Protein AF-A0A5C7LPM5-F1 (afdb_monomer_lite)

Structure (mmCIF, N/CA/C/O backbone):
data_AF-A0A5C7LPM5-F1
#
_entry.id   AF-A0A5C7LPM5-F1
#
loop_
_atom_site.group_PDB
_atom_site.id
_atom_site.type_symbol
_atom_site.label_atom_id
_atom_site.label_alt_id
_atom_site.label_comp_id
_atom_site.label_asym_id
_atom_site.label_entity_id
_atom_site.label_seq_id
_atom_site.pdbx_PDB_ins_code
_atom_site.Cartn_x
_atom_site.Cartn_y
_atom_site.Cartn_z
_atom_site.occupancy
_atom_site.B_iso_or_equiv
_atom_site.auth_seq_id
_atom_site.auth_comp_id
_atom_site.auth_asym_id
_atom_site.auth_atom_id
_atom_site.pdbx_PDB_model_num
ATOM 1 N N . MET A 1 1 ? -13.041 17.446 24.317 1.00 60.06 1 MET A N 1
ATOM 2 C CA . MET A 1 1 ? -12.513 16.065 24.306 1.00 60.06 1 MET A CA 1
ATOM 3 C C . MET A 1 1 ? -12.420 15.618 22.861 1.00 60.06 1 MET A C 1
ATOM 5 O O . MET A 1 1 ? -13.436 15.647 22.182 1.00 60.06 1 MET A O 1
ATOM 9 N N . THR A 1 2 ? -11.235 15.268 22.371 1.00 75.62 2 THR A N 1
ATOM 10 C CA . THR A 1 2 ? -11.071 14.637 21.054 1.00 75.62 2 THR A CA 1
ATOM 11 C C . THR A 1 2 ? -11.390 13.153 21.193 1.00 75.62 2 THR A C 1
ATOM 13 O O . THR A 1 2 ? -10.768 12.455 21.994 1.00 75.62 2 THR A O 1
ATOM 16 N N . TYR A 1 3 ? -12.400 12.682 20.464 1.00 84.00 3 TYR A N 1
ATOM 17 C CA . TYR A 1 3 ? -12.729 11.262 20.405 1.00 84.00 3 TYR A CA 1
ATOM 18 C C . TYR A 1 3 ? -11.612 10.519 19.662 1.00 84.00 3 TYR A C 1
ATOM 20 O O . TYR A 1 3 ? -11.165 10.981 18.615 1.00 84.00 3 TYR A O 1
ATOM 28 N N . LYS A 1 4 ? -11.144 9.396 20.219 1.00 87.56 4 LYS A N 1
ATOM 29 C CA . LYS A 1 4 ? -10.141 8.526 19.593 1.00 87.56 4 LYS A CA 1
ATOM 30 C C . LYS A 1 4 ? -10.790 7.209 19.212 1.00 87.56 4 LYS A C 1
ATOM 32 O O . LYS A 1 4 ? -11.288 6.491 20.084 1.00 87.56 4 LYS A O 1
ATOM 37 N N . PHE A 1 5 ? -10.752 6.885 17.928 1.00 90.94 5 PHE A N 1
ATOM 38 C CA . PHE A 1 5 ? -11.229 5.604 17.439 1.00 90.94 5 PHE A CA 1
ATOM 39 C C . PHE A 1 5 ? -10.282 4.484 17.870 1.00 90.94 5 PHE A C 1
ATOM 41 O O . PHE A 1 5 ? -9.062 4.656 17.951 1.00 90.94 5 PHE A O 1
ATOM 48 N N . LYS A 1 6 ? -10.854 3.309 18.127 1.00 91.38 6 LYS A N 1
ATOM 49 C CA . LYS A 1 6 ? -10.109 2.076 18.393 1.00 91.38 6 LYS A CA 1
ATOM 50 C C . LYS A 1 6 ? -10.352 1.084 17.257 1.00 91.38 6 LYS A C 1
ATOM 52 O O . LYS A 1 6 ? -11.479 1.030 16.758 1.00 91.38 6 LYS A O 1
ATOM 57 N N . PRO A 1 7 ? -9.342 0.291 16.872 1.00 89.69 7 PRO A N 1
ATOM 58 C CA . PRO A 1 7 ? -9.520 -0.713 15.838 1.00 89.69 7 PRO A CA 1
ATOM 59 C C . PRO A 1 7 ? -10.499 -1.781 16.325 1.00 89.69 7 PRO A C 1
ATOM 61 O O . PRO A 1 7 ? -10.392 -2.281 17.445 1.00 89.69 7 PRO A O 1
ATOM 64 N N . THR A 1 8 ? -11.464 -2.126 15.478 1.00 90.56 8 THR A N 1
ATOM 65 C CA . THR A 1 8 ? -12.441 -3.199 15.741 1.00 90.56 8 THR A CA 1
ATOM 66 C C . THR A 1 8 ? -12.070 -4.505 15.041 1.00 90.56 8 THR A C 1
ATOM 68 O O . THR A 1 8 ? -12.630 -5.555 15.350 1.00 90.56 8 THR A O 1
ATOM 71 N N . LYS A 1 9 ? -11.132 -4.441 14.090 1.00 92.62 9 LYS A N 1
ATOM 72 C CA . LYS A 1 9 ? -10.639 -5.543 13.260 1.00 92.62 9 LYS A CA 1
ATOM 73 C C . LYS A 1 9 ? -9.146 -5.327 12.976 1.00 92.62 9 LYS A C 1
ATOM 75 O O . LYS A 1 9 ? -8.711 -4.176 13.024 1.00 92.62 9 LYS A O 1
ATOM 80 N N . PRO A 1 10 ? -8.371 -6.391 12.699 1.00 93.81 10 PRO A N 1
ATOM 81 C CA . PRO A 1 10 ? -7.001 -6.253 12.206 1.00 93.81 10 PRO A CA 1
ATOM 82 C C . PRO A 1 10 ? -6.977 -5.576 10.825 1.00 93.81 10 PRO A C 1
ATOM 84 O O . PRO A 1 10 ? -8.015 -5.558 10.153 1.00 93.81 10 PRO A O 1
ATOM 87 N N . PRO A 1 11 ? -5.816 -5.060 10.382 1.00 93.88 11 PRO A N 1
ATOM 88 C CA . PRO A 1 11 ? -5.699 -4.494 9.047 1.00 93.88 11 PRO A CA 1
ATOM 89 C C . PRO A 1 11 ? -5.967 -5.553 7.971 1.00 93.88 11 PRO A C 1
ATOM 91 O O . PRO A 1 11 ? -5.593 -6.722 8.109 1.00 93.88 11 PRO A O 1
ATOM 94 N N . LYS A 1 12 ? -6.602 -5.130 6.880 1.00 93.19 12 LYS A N 1
ATOM 95 C CA . LYS A 1 12 ? -6.792 -5.902 5.644 1.00 93.19 12 LYS A CA 1
ATOM 96 C C . LYS A 1 12 ? -5.468 -6.157 4.925 1.00 93.19 12 LYS A C 1
ATOM 98 O O . LYS A 1 12 ? -5.373 -7.157 4.216 1.00 93.19 12 LYS A O 1
ATOM 103 N N . PHE A 1 13 ? -4.480 -5.274 5.094 1.00 92.81 13 PHE A N 1
ATOM 104 C CA . PHE A 1 13 ? -3.177 -5.394 4.442 1.00 92.81 13 PHE A CA 1
ATOM 105 C C . PHE A 1 13 ? -1.998 -5.348 5.418 1.00 92.81 13 PHE A C 1
ATOM 107 O O . PHE A 1 13 ? -1.963 -4.557 6.364 1.00 92.81 13 PHE A O 1
ATOM 114 N N . ASN A 1 14 ? -0.977 -6.152 5.137 1.00 93.38 14 ASN A N 1
ATOM 115 C CA . ASN A 1 14 ? 0.206 -6.324 5.971 1.00 93.38 14 ASN A CA 1
ATOM 116 C C . ASN A 1 14 ? 1.490 -5.899 5.243 1.00 93.38 14 ASN A C 1
ATOM 118 O O . ASN A 1 14 ? 1.560 -5.949 4.011 1.00 93.38 14 ASN A O 1
ATOM 122 N N . PRO A 1 15 ? 2.552 -5.533 5.984 1.00 93.06 15 PRO A N 1
ATOM 123 C CA . PRO A 1 15 ? 3.874 -5.362 5.400 1.00 93.06 15 PRO A CA 1
ATOM 124 C C . PRO A 1 15 ? 4.306 -6.591 4.588 1.00 93.06 15 PRO A C 1
ATOM 126 O O . PRO A 1 15 ? 4.213 -7.724 5.056 1.00 93.06 15 PRO A O 1
ATOM 129 N N . GLY A 1 16 ? 4.790 -6.356 3.370 1.00 90.12 16 GLY A N 1
ATOM 130 C CA . GLY A 1 16 ? 5.146 -7.385 2.392 1.00 90.12 16 GLY A CA 1
ATOM 131 C C . GLY A 1 16 ? 4.058 -7.671 1.354 1.00 90.12 16 GLY A C 1
ATOM 132 O O . GLY A 1 16 ? 4.378 -8.217 0.292 1.00 90.12 16 GLY A O 1
ATOM 133 N N . ASP A 1 17 ? 2.810 -7.258 1.597 1.00 89.75 17 ASP A N 1
ATOM 134 C CA . ASP A 1 17 ? 1.732 -7.435 0.629 1.00 89.75 17 ASP A CA 1
ATOM 135 C C . ASP A 1 17 ? 2.003 -6.631 -0.643 1.00 89.75 17 ASP A C 1
ATOM 137 O O . ASP A 1 17 ? 2.395 -5.459 -0.626 1.00 89.75 17 ASP A O 1
ATOM 141 N N . LYS A 1 18 ? 1.795 -7.300 -1.776 1.00 88.44 18 LYS A N 1
ATOM 142 C CA . LYS A 1 18 ? 1.962 -6.728 -3.107 1.00 88.44 18 LYS A CA 1
ATOM 143 C C . LYS A 1 18 ? 0.687 -6.019 -3.520 1.00 88.44 18 LYS A C 1
ATOM 145 O O . LYS A 1 18 ? -0.391 -6.608 -3.508 1.00 88.44 18 LYS A O 1
ATOM 150 N N . VAL A 1 19 ? 0.839 -4.788 -3.974 1.00 87.31 19 VAL A N 1
ATOM 151 C CA . VAL A 1 19 ? -0.256 -3.949 -4.445 1.00 87.31 19 VAL A CA 1
ATOM 152 C C . VAL A 1 19 ? 0.067 -3.399 -5.826 1.00 87.31 19 VAL A C 1
ATOM 154 O O . VAL A 1 19 ? 1.229 -3.264 -6.218 1.00 87.31 19 VAL A O 1
ATOM 157 N N . ILE A 1 20 ? -0.979 -3.111 -6.588 1.00 84.19 20 ILE A N 1
ATOM 158 C CA . ILE A 1 20 ? -0.867 -2.452 -7.881 1.00 84.19 20 ILE A CA 1
ATOM 159 C C . ILE A 1 20 ? -1.715 -1.196 -7.794 1.00 84.19 20 ILE A C 1
ATOM 161 O O . ILE A 1 20 ? -2.921 -1.286 -7.579 1.00 84.19 20 ILE A O 1
ATOM 165 N N . LEU A 1 21 ? -1.090 -0.037 -7.973 1.00 82.06 21 LEU A N 1
ATOM 166 C CA . LEU A 1 21 ? -1.832 1.185 -8.222 1.00 82.06 21 LEU A CA 1
ATOM 167 C C . LEU A 1 21 ? -2.285 1.136 -9.679 1.00 82.06 21 LEU A C 1
ATOM 169 O O . LEU A 1 21 ? -1.481 1.261 -10.611 1.00 82.06 21 LEU A O 1
ATOM 173 N N . GLN A 1 22 ? -3.571 0.859 -9.860 1.00 75.25 22 GLN A N 1
ATOM 174 C CA . GLN A 1 22 ? -4.248 1.022 -11.133 1.00 75.25 22 GLN A CA 1
ATOM 175 C C . GLN A 1 22 ? -4.808 2.438 -11.171 1.00 75.25 22 GLN A C 1
ATOM 177 O O . GLN A 1 22 ? -5.505 2.863 -10.255 1.00 75.25 22 GLN A O 1
ATOM 182 N N . HIS A 1 23 ? -4.466 3.171 -12.222 1.00 71.81 23 HIS A N 1
ATOM 183 C CA . HIS A 1 23 ? -5.128 4.435 -12.488 1.00 71.81 23 HIS A CA 1
ATOM 184 C C . HIS A 1 23 ? -6.557 4.169 -12.952 1.00 71.81 23 HIS A C 1
ATOM 186 O O . HIS A 1 23 ? -6.816 3.123 -13.554 1.00 71.81 23 HIS A O 1
ATOM 192 N N . ALA A 1 24 ? -7.448 5.108 -12.644 1.00 66.06 24 ALA A N 1
ATOM 193 C CA . ALA A 1 24 ? -8.855 5.044 -13.000 1.00 66.06 24 ALA A CA 1
ATOM 194 C C . ALA A 1 24 ? -9.055 4.670 -14.478 1.00 66.06 24 ALA A C 1
ATOM 196 O O . ALA A 1 24 ? -8.238 5.013 -15.344 1.00 66.06 24 ALA A O 1
ATOM 197 N N . ASP A 1 25 ? -10.128 3.927 -14.751 1.00 67.25 25 ASP A N 1
ATOM 198 C CA . ASP A 1 25 ? -10.441 3.504 -16.109 1.00 67.25 25 ASP A CA 1
ATOM 199 C C . ASP A 1 25 ? -10.624 4.723 -17.019 1.00 67.25 25 ASP A C 1
ATOM 201 O O . ASP A 1 25 ? -11.001 5.809 -16.584 1.00 67.25 25 ASP A O 1
ATOM 205 N N . LYS A 1 26 ? -10.362 4.547 -18.319 1.00 65.94 26 LYS A N 1
ATOM 206 C CA . LYS A 1 26 ? -10.430 5.636 -19.312 1.00 65.94 26 LYS A CA 1
ATOM 207 C C . LYS A 1 26 ? -11.772 6.385 -19.288 1.00 65.94 26 LYS A C 1
ATOM 209 O O . LYS A 1 26 ? -11.819 7.568 -19.622 1.00 65.94 26 LYS A O 1
ATOM 214 N N . ASP A 1 27 ? -12.840 5.684 -18.922 1.00 73.12 27 ASP A N 1
ATOM 215 C CA . ASP A 1 27 ? -14.206 6.201 -18.914 1.00 73.12 27 ASP A CA 1
ATOM 216 C C . ASP A 1 27 ? -14.677 6.668 -17.531 1.00 73.12 27 ASP A C 1
ATOM 218 O O . ASP A 1 27 ? -15.819 7.116 -17.409 1.00 73.12 27 ASP A O 1
ATOM 222 N N . ASP A 1 28 ? -13.809 6.616 -16.517 1.00 73.94 28 ASP A N 1
ATOM 223 C CA . ASP A 1 28 ? -14.116 7.091 -15.175 1.00 73.94 28 ASP A CA 1
ATOM 224 C C . ASP A 1 28 ? -14.431 8.606 -15.208 1.00 73.94 28 ASP A C 1
ATOM 226 O O . ASP A 1 28 ? -13.626 9.406 -15.708 1.00 73.94 28 ASP A O 1
ATOM 230 N N . PRO A 1 29 ? -15.628 9.017 -14.748 1.00 74.25 29 PRO A N 1
ATOM 231 C CA . PRO A 1 29 ? -16.064 10.406 -14.818 1.00 74.25 29 PRO A CA 1
ATOM 232 C C . PRO A 1 29 ? -15.232 11.341 -13.932 1.00 74.25 29 PRO A C 1
ATOM 234 O O . PRO A 1 29 ? -15.069 12.500 -14.310 1.00 74.25 29 PRO A O 1
ATOM 237 N N . GLU A 1 30 ? -14.668 10.859 -12.821 1.00 68.94 30 GLU A N 1
ATOM 238 C CA . GLU A 1 30 ? -13.781 11.637 -11.947 1.00 68.94 30 GLU A CA 1
ATOM 239 C C . GLU A 1 30 ? -12.386 11.774 -12.577 1.00 68.94 30 GLU A C 1
ATOM 241 O O . GLU A 1 30 ? -11.772 12.841 -12.543 1.00 68.94 30 GLU A O 1
ATOM 246 N N . ALA A 1 31 ? -11.899 10.734 -13.259 1.00 67.69 31 ALA A N 1
ATOM 247 C CA . ALA A 1 31 ? -10.606 10.772 -13.952 1.00 67.69 31 ALA A CA 1
ATOM 248 C C . ALA A 1 31 ? -10.560 11.769 -15.124 1.00 67.69 31 ALA A C 1
ATOM 250 O O . ALA A 1 31 ? -9.493 12.298 -15.453 1.00 67.69 31 ALA A O 1
ATOM 251 N N . LYS A 1 32 ? -11.708 12.042 -15.762 1.00 66.69 32 LYS A N 1
ATOM 252 C CA . LYS A 1 32 ? -11.814 13.022 -16.859 1.00 66.69 32 LYS A CA 1
ATOM 253 C C . LYS A 1 32 ? -11.477 14.446 -16.417 1.00 66.69 32 LYS A C 1
ATOM 255 O O . LYS A 1 32 ? -10.980 15.212 -17.239 1.00 66.69 32 LYS A O 1
ATOM 260 N N . GLU A 1 33 ? -11.717 14.785 -15.153 1.00 65.94 33 GLU A N 1
ATOM 261 C CA . GLU A 1 33 ? -11.461 16.119 -14.600 1.00 65.94 33 GLU A CA 1
ATOM 262 C C . GLU A 1 33 ? -9.971 16.349 -14.297 1.00 65.94 33 GLU A C 1
ATOM 264 O O . GLU A 1 33 ? -9.442 17.428 -14.559 1.00 65.94 33 GLU A O 1
ATOM 269 N N . PHE A 1 34 ? -9.266 15.318 -13.818 1.00 60.66 34 PHE A N 1
ATOM 270 C CA . PHE A 1 34 ? -7.871 15.425 -13.361 1.00 60.66 34 PHE A CA 1
ATOM 271 C C . PHE A 1 34 ? -6.825 14.943 -14.381 1.00 60.66 34 PHE A C 1
ATOM 273 O O . PHE A 1 34 ? -5.621 15.046 -14.139 1.00 60.66 34 PHE A O 1
ATOM 280 N N . GLY A 1 35 ? -7.274 14.463 -15.545 1.00 56.66 35 GLY A N 1
ATOM 281 C CA . GLY A 1 35 ? -6.426 13.923 -16.602 1.00 56.66 35 GLY A CA 1
ATOM 282 C C . GLY A 1 35 ? -6.132 12.432 -16.417 1.00 56.66 35 GLY A C 1
ATOM 283 O O . GLY A 1 35 ? -5.908 11.936 -15.314 1.00 56.66 35 GLY A O 1
ATOM 284 N N . ILE A 1 36 ? -6.110 11.691 -17.528 1.00 56.12 36 ILE A N 1
ATOM 285 C CA . ILE A 1 36 ? -5.889 10.240 -17.512 1.00 56.12 36 ILE A CA 1
ATOM 286 C C . ILE A 1 36 ? -4.410 9.965 -17.229 1.00 56.12 36 ILE A C 1
ATOM 288 O O . ILE A 1 36 ? -3.560 10.057 -18.119 1.00 56.12 36 ILE A O 1
ATOM 292 N N . MET A 1 37 ? -4.088 9.569 -16.002 1.00 55.56 37 MET A N 1
ATOM 293 C CA . MET A 1 37 ? -2.787 8.976 -15.713 1.00 55.56 37 MET A CA 1
ATOM 294 C C . MET A 1 37 ? -2.756 7.552 -16.278 1.00 55.56 37 MET A C 1
ATOM 296 O O . MET A 1 37 ? -3.520 6.684 -15.881 1.00 55.56 37 MET A O 1
ATOM 300 N N . THR A 1 38 ? -1.892 7.290 -17.256 1.00 62.09 38 THR A N 1
ATOM 301 C CA . THR A 1 38 ? -1.816 5.970 -17.898 1.00 62.09 38 THR A CA 1
ATOM 302 C C . THR A 1 38 ? -0.748 5.095 -17.239 1.00 62.09 38 THR A C 1
ATOM 304 O O . THR A 1 38 ? 0.426 5.476 -17.211 1.00 62.09 38 THR A O 1
ATOM 307 N N . GLY A 1 39 ? -1.109 3.887 -16.798 1.00 68.62 39 GLY A N 1
ATOM 308 C CA . GLY A 1 39 ? -0.156 2.837 -16.413 1.00 68.62 39 GLY A CA 1
ATOM 309 C C . GLY A 1 39 ? -0.555 2.060 -15.160 1.00 68.62 39 GLY A C 1
ATOM 310 O O . GLY A 1 39 ? -1.501 2.414 -14.472 1.00 68.62 39 GLY A O 1
ATOM 311 N N . ARG A 1 40 ? 0.174 0.987 -14.853 1.00 81.62 40 ARG A N 1
ATOM 312 C CA . ARG A 1 40 ? 0.110 0.305 -13.552 1.00 81.62 40 ARG A CA 1
ATOM 313 C C . ARG A 1 40 ? 1.414 0.556 -12.821 1.00 81.62 40 ARG A C 1
ATOM 315 O O . ARG A 1 40 ? 2.473 0.430 -13.441 1.00 81.62 40 ARG A O 1
ATOM 322 N N . GLU A 1 41 ? 1.346 0.871 -11.538 1.00 87.94 41 GLU A N 1
ATOM 323 C CA . GLU A 1 41 ? 2.534 0.949 -10.690 1.00 87.94 41 GLU A CA 1
ATOM 324 C C . GLU A 1 41 ? 2.518 -0.171 -9.669 1.00 87.94 41 GLU A C 1
ATOM 326 O O . GLU A 1 41 ? 1.490 -0.483 -9.075 1.00 87.94 41 GLU A O 1
ATOM 331 N N . TYR A 1 42 ? 3.669 -0.803 -9.493 1.00 87.62 42 TYR A N 1
ATOM 332 C CA . TYR A 1 42 ? 3.804 -1.978 -8.648 1.00 87.62 42 TYR A CA 1
ATOM 333 C C . TYR A 1 42 ? 4.417 -1.554 -7.325 1.00 87.62 42 TYR A C 1
ATOM 335 O O . TYR A 1 42 ? 5.503 -0.965 -7.302 1.00 87.62 42 TYR A O 1
ATOM 343 N N . GLY A 1 43 ? 3.716 -1.842 -6.236 1.00 89.81 43 GLY A N 1
ATOM 344 C CA . GLY A 1 43 ? 4.102 -1.418 -4.902 1.00 89.81 43 GLY A CA 1
ATOM 345 C C . GLY A 1 43 ? 4.075 -2.547 -3.887 1.00 89.81 43 GLY A C 1
ATOM 346 O O . GLY A 1 43 ? 3.396 -3.556 -4.061 1.00 89.81 43 GLY A O 1
ATOM 347 N N . VAL A 1 44 ? 4.828 -2.380 -2.811 1.00 90.69 44 VAL A N 1
ATOM 348 C CA . VAL A 1 44 ? 4.812 -3.289 -1.663 1.00 90.69 44 VAL A CA 1
ATOM 349 C C . VAL A 1 44 ? 4.475 -2.477 -0.426 1.00 90.69 44 VAL A C 1
ATOM 351 O O . VAL A 1 44 ? 5.024 -1.390 -0.231 1.00 90.69 44 VAL A O 1
ATOM 354 N N . ILE A 1 45 ? 3.572 -2.987 0.403 1.00 93.12 45 ILE A N 1
ATOM 355 C CA . ILE A 1 45 ? 3.267 -2.361 1.687 1.00 93.12 45 ILE A CA 1
ATOM 356 C C . ILE A 1 45 ? 4.477 -2.528 2.601 1.00 93.12 45 ILE A C 1
ATOM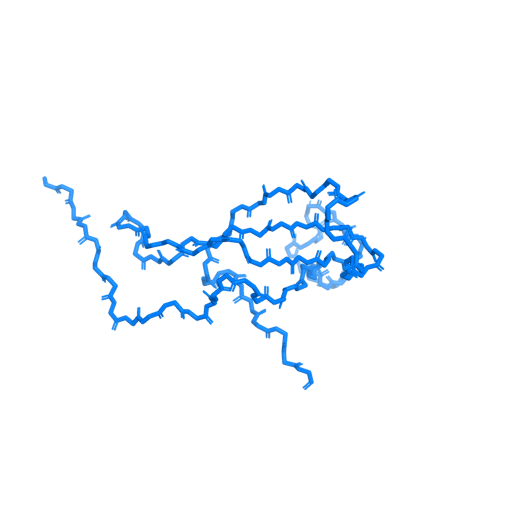 358 O O . ILE A 1 45 ? 4.983 -3.632 2.783 1.00 93.12 45 ILE A O 1
ATOM 362 N N . VAL A 1 46 ? 4.966 -1.426 3.159 1.00 94.25 46 VAL A N 1
ATOM 363 C CA . VAL A 1 46 ? 6.134 -1.407 4.056 1.00 94.25 46 VAL A CA 1
ATOM 364 C C . VAL A 1 46 ? 5.748 -1.159 5.508 1.00 94.25 46 VAL A C 1
ATOM 366 O O . VAL A 1 46 ? 6.479 -1.560 6.408 1.00 94.25 46 VAL A O 1
ATOM 369 N N . ALA A 1 47 ? 4.593 -0.539 5.744 1.00 95.94 47 ALA A N 1
ATOM 370 C CA . ALA A 1 47 ? 4.032 -0.353 7.071 1.00 95.94 47 ALA A CA 1
ATOM 371 C C . ALA A 1 47 ? 2.506 -0.287 6.994 1.00 95.94 47 ALA A C 1
ATOM 373 O O . ALA A 1 47 ? 1.950 0.226 6.020 1.00 95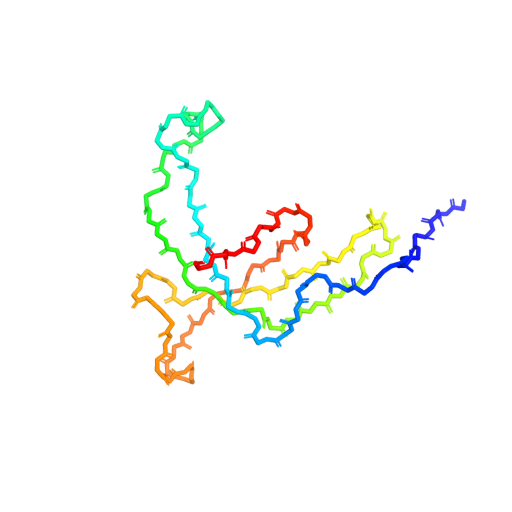.94 47 ALA A O 1
ATOM 374 N N . THR A 1 48 ? 1.861 -0.753 8.060 1.00 96.31 48 THR A N 1
ATOM 375 C CA . THR A 1 48 ? 0.434 -0.554 8.313 1.00 96.31 48 THR A CA 1
ATOM 376 C C . THR A 1 48 ? 0.268 -0.062 9.748 1.00 96.31 48 THR A C 1
ATOM 378 O O . THR A 1 48 ? 0.905 -0.600 10.656 1.00 96.31 48 THR A O 1
ATOM 381 N N . TRP A 1 49 ? -0.552 0.964 9.974 1.00 96.19 49 TRP A N 1
ATOM 382 C CA . TRP A 1 49 ? -0.685 1.599 11.291 1.00 96.19 49 TRP A CA 1
ATOM 383 C C . TRP A 1 49 ? -2.095 2.130 11.523 1.00 96.19 49 TRP A C 1
ATOM 385 O O . TRP A 1 49 ? -2.695 2.713 10.627 1.00 96.19 49 TRP A O 1
ATOM 395 N N . TRP A 1 50 ? -2.624 1.964 12.736 1.00 96.06 50 TRP A N 1
ATOM 396 C CA . TRP A 1 50 ? -3.947 2.477 13.088 1.00 96.06 50 TRP A CA 1
ATOM 397 C C . TRP A 1 50 ? -3.942 4.003 13.243 1.00 96.06 50 TRP A C 1
ATOM 399 O O . TRP A 1 50 ? -3.231 4.545 14.092 1.00 96.06 50 TRP A O 1
ATOM 409 N N . ASN A 1 51 ? -4.773 4.693 12.466 1.00 93.94 51 AS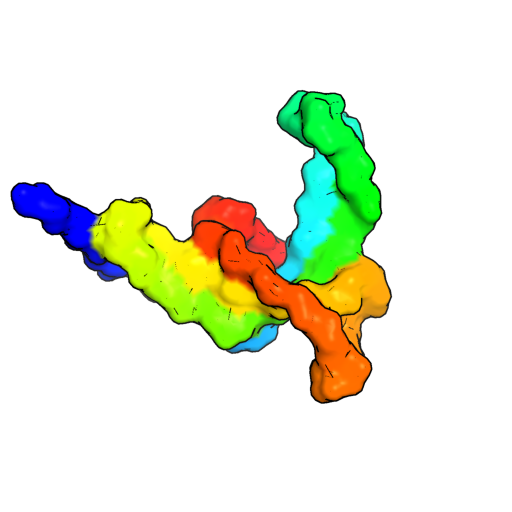N A N 1
ATOM 410 C CA . ASN A 1 51 ? -5.004 6.124 12.597 1.00 93.94 51 ASN A CA 1
ATOM 411 C C . ASN A 1 51 ? -6.202 6.371 13.528 1.00 93.94 51 ASN A C 1
ATOM 413 O O . ASN A 1 51 ? -7.358 6.244 13.125 1.00 93.94 51 ASN A O 1
ATOM 417 N N . ASP A 1 52 ? -5.929 6.726 14.786 1.00 94.12 52 ASP A N 1
ATOM 418 C CA . ASP A 1 52 ? -6.955 6.911 15.822 1.00 94.12 52 ASP A CA 1
ATOM 419 C C . ASP A 1 52 ? -7.818 8.169 15.638 1.00 94.12 52 ASP A C 1
ATOM 421 O O . ASP A 1 52 ? -8.888 8.266 16.243 1.00 94.12 52 ASP A O 1
ATOM 425 N N . PHE A 1 53 ? -7.383 9.102 14.789 1.00 91.44 53 PHE A N 1
ATOM 426 C CA . PHE A 1 53 ? -8.129 10.307 14.440 1.00 91.44 53 PHE A CA 1
ATOM 427 C C . PHE A 1 53 ? -9.191 10.033 13.368 1.00 91.44 53 PHE A C 1
ATOM 429 O O . PHE A 1 53 ? -10.313 10.521 13.480 1.00 91.44 53 PHE A O 1
ATOM 436 N N . ILE A 1 54 ? -8.852 9.234 12.352 1.00 90.12 54 ILE A N 1
ATOM 437 C CA . ILE A 1 54 ? -9.734 8.939 11.206 1.00 90.12 54 ILE A CA 1
ATOM 438 C C . ILE A 1 54 ? -10.510 7.628 11.408 1.00 90.12 54 ILE A C 1
ATOM 440 O O . ILE A 1 54 ? -11.586 7.455 10.845 1.00 90.12 54 ILE A O 1
ATOM 444 N N . GLY A 1 55 ? -10.000 6.712 12.235 1.00 93.50 55 GLY A N 1
ATOM 445 C CA . GLY A 1 55 ? -10.637 5.421 12.491 1.00 93.50 55 GLY A CA 1
ATOM 446 C C . GLY A 1 55 ? -10.425 4.392 11.380 1.00 93.50 55 GLY A C 1
ATOM 447 O O . GLY A 1 55 ? -11.295 3.556 11.153 1.00 93.50 55 GLY A O 1
ATOM 448 N N . THR A 1 56 ? -9.278 4.441 10.702 1.00 94.81 56 THR A N 1
ATOM 449 C CA . THR A 1 56 ? -8.877 3.478 9.663 1.00 94.81 56 THR A CA 1
ATOM 450 C C . THR A 1 56 ? -7.383 3.165 9.773 1.00 94.81 56 THR A C 1
ATOM 452 O O . THR A 1 56 ? -6.653 3.827 10.517 1.00 94.81 56 THR A O 1
ATOM 455 N N . TYR A 1 57 ? -6.909 2.153 9.051 1.00 96.38 57 TYR A N 1
ATOM 456 C CA . TYR A 1 57 ? -5.478 1.892 8.931 1.00 96.38 57 TYR A CA 1
ATOM 457 C C . TYR A 1 57 ? -4.866 2.769 7.836 1.00 96.38 57 TYR A C 1
ATOM 459 O O . TYR A 1 57 ? -5.384 2.864 6.729 1.00 96.38 57 TYR A O 1
ATOM 467 N N . ASP A 1 58 ? -3.742 3.404 8.137 1.00 96.44 58 ASP A N 1
ATOM 468 C CA . ASP A 1 58 ? -2.840 3.951 7.133 1.00 96.44 58 ASP A CA 1
ATOM 469 C C . ASP A 1 58 ? -1.968 2.805 6.579 1.00 96.44 58 ASP A C 1
ATOM 471 O O . ASP A 1 58 ? -1.453 1.980 7.339 1.00 96.44 58 ASP A O 1
ATOM 475 N N . CYS A 1 59 ? -1.770 2.774 5.263 1.00 96.12 59 CYS A N 1
ATOM 476 C CA . CYS A 1 59 ? -0.885 1.858 4.549 1.00 96.12 59 CYS A CA 1
ATOM 477 C C . CYS A 1 59 ? 0.194 2.662 3.817 1.00 96.12 59 CYS A C 1
ATOM 479 O O . CYS A 1 59 ? -0.106 3.488 2.951 1.00 96.12 59 CYS A O 1
ATOM 481 N N . TRP A 1 60 ? 1.460 2.400 4.131 1.00 95.94 60 TRP A N 1
ATOM 482 C CA . TRP A 1 60 ? 2.601 2.994 3.439 1.00 95.94 60 TRP A CA 1
ATOM 483 C C . TRP A 1 60 ? 3.076 2.033 2.369 1.00 95.94 60 TRP A C 1
ATOM 485 O O . TRP A 1 60 ? 3.423 0.890 2.666 1.00 95.94 60 TRP A O 1
ATOM 495 N N . ILE A 1 61 ? 3.105 2.504 1.129 1.00 93.75 61 ILE A N 1
ATOM 496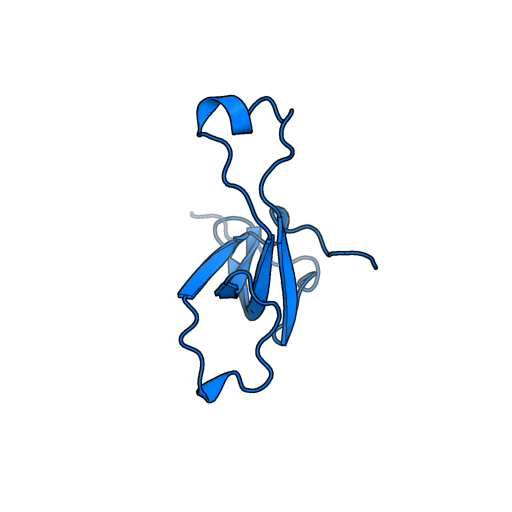 C CA . ILE A 1 61 ? 3.373 1.679 -0.041 1.00 93.75 61 ILE A CA 1
ATOM 497 C C . ILE A 1 61 ? 4.623 2.204 -0.730 1.00 93.75 61 ILE A C 1
ATOM 499 O O . ILE A 1 61 ? 4.654 3.352 -1.172 1.00 93.75 61 ILE A O 1
ATOM 503 N N . ALA A 1 62 ? 5.643 1.356 -0.836 1.00 93.19 62 ALA A N 1
ATOM 504 C CA . ALA A 1 62 ? 6.834 1.615 -1.630 1.00 93.19 62 ALA A CA 1
ATOM 505 C C . ALA A 1 62 ? 6.575 1.212 -3.085 1.00 93.19 62 ALA A C 1
ATOM 507 O O . ALA A 1 62 ? 6.426 0.023 -3.371 1.00 93.19 62 ALA A O 1
ATOM 508 N N . PHE A 1 63 ? 6.531 2.180 -3.999 1.00 91.88 63 PHE A N 1
ATOM 509 C CA . PHE A 1 63 ? 6.317 1.942 -5.427 1.00 91.88 63 PHE A CA 1
ATOM 510 C C . PHE A 1 63 ? 7.629 1.872 -6.201 1.00 91.88 63 PHE A C 1
ATOM 512 O O . PHE A 1 63 ? 8.519 2.705 -6.039 1.00 91.88 63 PHE A O 1
ATOM 519 N N . TYR A 1 64 ? 7.718 0.894 -7.101 1.00 88.69 64 TYR A N 1
ATOM 520 C CA . TYR A 1 64 ? 8.898 0.619 -7.927 1.00 88.69 64 TYR A CA 1
ATOM 521 C C . TYR A 1 64 ? 8.682 0.976 -9.410 1.00 88.69 64 TYR A C 1
ATOM 523 O O . TYR A 1 64 ? 9.453 0.576 -10.286 1.00 88.69 64 TYR A O 1
ATOM 531 N N . GLY A 1 65 ? 7.629 1.746 -9.700 1.00 83.69 65 GLY A N 1
ATOM 532 C CA . GLY A 1 65 ? 7.262 2.191 -11.041 1.00 83.69 65 GLY A CA 1
ATOM 533 C C . GLY A 1 65 ? 6.560 1.116 -11.878 1.00 83.69 65 GLY A C 1
ATOM 534 O O . GLY A 1 65 ? 5.933 0.192 -11.359 1.00 83.69 65 GLY A O 1
ATOM 535 N N . ARG A 1 66 ? 6.648 1.254 -13.209 1.00 83.19 66 ARG A N 1
ATOM 536 C CA . ARG A 1 66 ? 5.821 0.508 -14.183 1.00 83.19 66 ARG A CA 1
ATOM 537 C C . ARG A 1 66 ? 6.383 -0.847 -14.625 1.00 83.19 66 ARG A C 1
ATOM 539 O O . ARG A 1 66 ? 5.691 -1.604 -15.299 1.00 83.19 66 ARG A O 1
ATOM 546 N N . ARG A 1 67 ? 7.640 -1.160 -14.287 1.00 79.06 67 ARG A N 1
ATOM 547 C CA . ARG A 1 67 ? 8.362 -2.349 -14.794 1.00 79.06 67 ARG A CA 1
ATOM 548 C C . ARG A 1 67 ? 8.054 -3.649 -14.034 1.00 79.06 67 ARG A C 1
ATOM 550 O O . ARG A 1 67 ? 8.656 -4.674 -14.340 1.00 79.06 67 ARG A O 1
ATOM 557 N N . GLY A 1 68 ? 7.123 -3.622 -13.081 1.00 80.50 68 GLY A N 1
ATOM 558 C CA . GLY A 1 68 ? 6.804 -4.764 -12.223 1.00 80.50 68 GLY A CA 1
ATOM 559 C C . GLY A 1 68 ? 7.487 -4.692 -10.859 1.00 80.50 68 GLY A C 1
ATOM 560 O O . GLY A 1 68 ? 8.167 -3.721 -10.532 1.00 80.50 68 GLY A O 1
ATOM 561 N N . PHE A 1 69 ? 7.315 -5.746 -10.060 1.00 84.44 69 PHE A N 1
ATOM 562 C CA . PHE A 1 69 ? 8.027 -5.895 -8.791 1.00 84.44 69 PHE A CA 1
ATOM 563 C C . PHE A 1 69 ? 9.530 -6.095 -9.045 1.00 84.44 69 PHE A C 1
ATOM 565 O O . PHE A 1 69 ? 9.894 -6.941 -9.870 1.00 84.44 69 PHE A O 1
ATOM 572 N N . PRO A 1 70 ? 10.419 -5.360 -8.355 1.00 78.88 70 PRO A N 1
ATOM 573 C CA . PRO A 1 70 ? 11.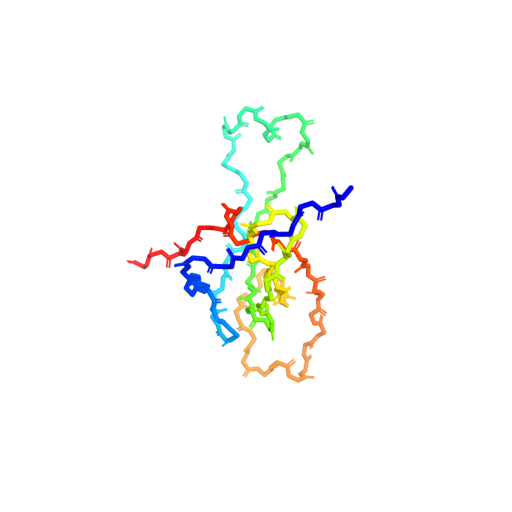855 -5.494 -8.557 1.00 78.88 70 PRO A CA 1
ATOM 574 C C . PRO A 1 70 ? 12.331 -6.881 -8.113 1.00 78.88 70 PRO A C 1
ATOM 576 O O . PRO A 1 70 ? 11.898 -7.402 -7.087 1.00 78.88 70 PRO A O 1
ATOM 579 N N . LYS A 1 71 ? 13.269 -7.469 -8.867 1.00 80.94 71 LYS A N 1
ATOM 580 C CA . LYS A 1 71 ? 13.960 -8.705 -8.452 1.00 80.94 71 LYS A CA 1
ATOM 581 C C . LYS A 1 71 ? 14.874 -8.469 -7.247 1.00 80.94 71 LYS A C 1
ATOM 583 O O . LYS A 1 71 ? 15.039 -9.359 -6.426 1.00 80.94 71 LYS A O 1
ATOM 588 N N . ASP A 1 72 ? 15.456 -7.273 -7.168 1.00 81.25 72 ASP A N 1
ATOM 589 C CA . ASP A 1 72 ? 16.322 -6.828 -6.081 1.00 81.25 72 ASP A CA 1
ATOM 590 C C . ASP A 1 72 ? 15.876 -5.427 -5.619 1.00 81.25 72 ASP A C 1
ATOM 592 O O . ASP A 1 72 ? 16.205 -4.423 -6.268 1.00 81.25 72 ASP A O 1
ATOM 596 N N . PRO A 1 73 ? 15.091 -5.337 -4.528 1.00 75.00 73 PRO A N 1
ATOM 597 C CA . PRO A 1 73 ? 14.627 -4.064 -3.986 1.00 75.00 73 PRO A CA 1
ATOM 598 C C . PRO A 1 73 ? 15.760 -3.121 -3.565 1.00 75.00 73 PRO A C 1
ATOM 600 O O . PRO A 1 73 ? 15.572 -1.912 -3.636 1.00 75.00 73 PRO A O 1
ATOM 603 N N . SER A 1 74 ? 16.938 -3.638 -3.186 1.00 79.00 74 SER A N 1
ATOM 604 C CA . SER A 1 74 ? 18.065 -2.820 -2.703 1.00 79.00 74 SER A CA 1
ATOM 605 C C . SER A 1 74 ? 18.686 -1.940 -3.791 1.00 79.00 74 SER A C 1
ATOM 607 O O . SER A 1 74 ? 19.248 -0.883 -3.509 1.00 79.00 74 SER A O 1
ATOM 609 N N . LYS A 1 75 ? 18.548 -2.354 -5.055 1.00 81.31 75 LYS A N 1
ATOM 610 C CA . LYS A 1 75 ? 19.048 -1.626 -6.230 1.00 81.31 75 LYS A CA 1
ATOM 611 C C . LYS A 1 75 ? 18.026 -0.663 -6.820 1.00 81.31 75 LYS A C 1
ATOM 613 O O . LYS A 1 75 ? 18.315 0.003 -7.812 1.00 81.31 75 LYS A O 1
ATOM 618 N N . THR A 1 76 ? 16.835 -0.594 -6.233 1.00 82.81 76 THR A N 1
ATOM 619 C CA . THR A 1 76 ? 15.764 0.291 -6.686 1.00 82.81 76 THR A CA 1
ATOM 620 C C . THR A 1 76 ? 15.505 1.343 -5.616 1.00 82.81 76 THR A C 1
ATOM 622 O O . THR A 1 76 ? 15.544 1.047 -4.428 1.00 82.81 76 THR A O 1
ATOM 625 N N . LYS A 1 77 ? 15.242 2.586 -6.021 1.00 87.31 77 LYS A N 1
ATOM 626 C CA . LYS A 1 77 ? 14.856 3.664 -5.103 1.00 87.31 77 LYS A CA 1
ATOM 627 C C . LYS A 1 77 ? 13.343 3.867 -5.202 1.00 87.31 77 LYS A C 1
ATOM 629 O O . LYS A 1 77 ? 12.919 4.564 -6.124 1.00 87.31 77 LYS A O 1
ATOM 634 N N . PRO A 1 78 ? 12.529 3.225 -4.346 1.00 91.44 78 PRO A N 1
ATOM 635 C CA . PRO A 1 78 ? 11.098 3.465 -4.365 1.00 91.44 78 PRO A CA 1
ATOM 636 C C . PRO A 1 78 ? 10.782 4.853 -3.807 1.00 91.44 78 PRO A C 1
ATOM 638 O O . PRO A 1 78 ? 11.514 5.376 -2.965 1.00 91.44 78 PRO A O 1
ATOM 641 N N . TYR A 1 79 ? 9.659 5.420 -4.231 1.00 91.88 79 TYR A N 1
ATOM 642 C CA . TYR A 1 79 ? 8.982 6.464 -3.463 1.00 91.88 79 TYR A CA 1
ATOM 643 C C . TYR A 1 79 ? 7.893 5.814 -2.615 1.00 91.88 79 TYR A C 1
ATOM 645 O O . TYR A 1 79 ? 7.339 4.775 -2.983 1.00 91.88 79 TYR A O 1
ATOM 653 N N . VAL A 1 80 ? 7.614 6.415 -1.460 1.00 93.69 80 VAL A N 1
ATOM 654 C CA . VAL A 1 80 ? 6.616 5.909 -0.518 1.00 93.69 80 VAL A CA 1
ATOM 655 C C . VAL A 1 80 ? 5.437 6.863 -0.487 1.00 93.69 80 VAL A C 1
ATOM 657 O O . VAL A 1 80 ? 5.608 8.052 -0.227 1.00 93.69 80 VAL A O 1
ATOM 660 N N . LEU A 1 81 ? 4.244 6.328 -0.727 1.00 94.12 81 LEU A N 1
ATOM 661 C CA . LEU A 1 81 ? 2.985 7.048 -0.570 1.00 94.12 81 LEU A CA 1
ATOM 662 C C . LEU A 1 81 ? 2.172 6.417 0.556 1.00 94.12 81 LEU A C 1
ATOM 664 O O . LEU A 1 81 ? 2.232 5.207 0.778 1.00 94.12 81 LEU A O 1
ATOM 668 N N . LYS A 1 82 ? 1.408 7.251 1.261 1.00 94.88 82 LYS A N 1
ATOM 669 C CA . LYS A 1 82 ? 0.482 6.818 2.304 1.00 94.88 82 LYS A CA 1
ATOM 670 C C . LYS A 1 82 ? -0.935 6.808 1.744 1.00 94.88 82 LYS A C 1
ATOM 672 O O . LYS A 1 82 ? -1.388 7.828 1.235 1.00 94.88 82 LYS A O 1
ATOM 677 N N . TYR A 1 83 ? -1.622 5.686 1.890 1.00 93.06 83 TYR A N 1
ATOM 678 C CA . TYR A 1 83 ? -3.030 5.522 1.542 1.00 93.06 83 TYR A CA 1
ATOM 679 C C . TYR A 1 83 ? -3.818 5.127 2.780 1.00 93.06 83 TYR A C 1
ATOM 681 O O . TYR A 1 83 ? -3.277 4.482 3.676 1.00 93.06 83 TYR A O 1
ATOM 689 N N . PHE A 1 84 ? -5.100 5.466 2.816 1.00 93.00 84 PHE A N 1
ATOM 690 C CA . PHE A 1 84 ? -6.007 4.809 3.745 1.00 93.00 84 PHE A CA 1
ATOM 691 C C . PHE A 1 84 ? -6.291 3.398 3.239 1.00 93.00 84 PHE A C 1
ATOM 693 O O . PHE A 1 84 ? -6.519 3.200 2.046 1.00 93.00 84 PHE A O 1
ATOM 700 N N . GLU A 1 85 ? -6.289 2.424 4.141 1.00 92.06 85 GLU A N 1
ATOM 701 C CA . GLU A 1 85 ? -6.592 1.022 3.852 1.00 92.06 85 GLU A CA 1
ATOM 702 C C . GLU A 1 85 ? -7.926 0.874 3.110 1.00 92.06 85 GLU A C 1
ATOM 704 O O . GLU A 1 85 ? -8.046 0.050 2.207 1.00 92.06 85 GLU A O 1
ATOM 709 N N . ASP A 1 86 ? -8.913 1.707 3.441 1.00 88.50 86 ASP A N 1
ATOM 710 C CA . ASP A 1 86 ? -10.229 1.681 2.800 1.00 88.50 86 ASP A CA 1
ATOM 711 C C . ASP A 1 86 ? -10.239 2.250 1.373 1.00 88.50 86 ASP A C 1
ATOM 713 O O . ASP A 1 86 ? -11.156 1.957 0.611 1.00 88.50 86 ASP A O 1
ATOM 717 N N . SER A 1 87 ? -9.211 3.007 0.979 1.00 84.88 87 SER A N 1
ATOM 718 C CA . SER A 1 87 ? -9.001 3.436 -0.411 1.00 84.88 87 SER A CA 1
ATOM 719 C C . SER A 1 87 ? -8.314 2.362 -1.260 1.00 84.88 87 SER A C 1
ATOM 721 O O . SER A 1 87 ? -8.179 2.529 -2.472 1.00 84.88 87 SER A O 1
ATOM 723 N N . LEU A 1 88 ? -7.846 1.272 -0.645 1.00 83.62 88 LEU A N 1
ATOM 724 C CA . LEU A 1 88 ? -7.158 0.190 -1.335 1.00 83.62 88 LEU A CA 1
ATOM 725 C C . LEU A 1 88 ? -8.118 -0.957 -1.637 1.00 83.62 88 LEU A C 1
ATOM 727 O O . LEU A 1 88 ? -8.891 -1.410 -0.796 1.00 83.62 88 LEU A O 1
ATOM 731 N N . THR A 1 89 ? -7.996 -1.497 -2.845 1.00 75.88 89 THR A N 1
ATOM 732 C CA . THR A 1 89 ? -8.650 -2.748 -3.230 1.00 75.88 89 THR A CA 1
ATOM 733 C C . THR A 1 89 ? -7.577 -3.799 -3.472 1.00 75.88 89 THR A C 1
ATOM 735 O O . THR A 1 89 ? -6.651 -3.585 -4.253 1.00 75.88 89 THR A O 1
ATOM 738 N N . ALA A 1 90 ? -7.680 -4.946 -2.798 1.00 64.06 90 ALA A N 1
ATOM 739 C CA . ALA A 1 90 ? -6.75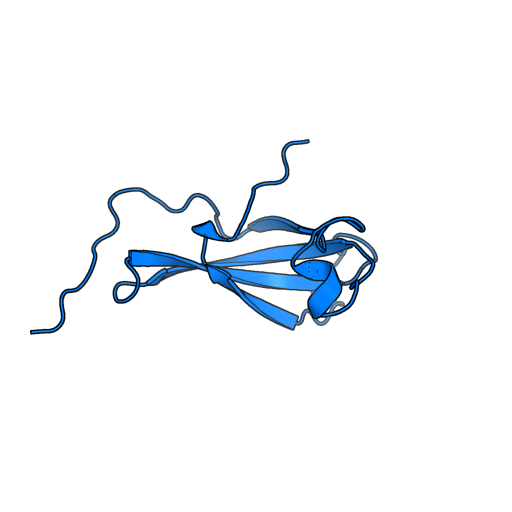4 -6.049 -3.018 1.00 64.06 90 ALA A CA 1
ATOM 740 C C . ALA A 1 90 ? -6.912 -6.591 -4.446 1.00 64.06 90 ALA A C 1
ATOM 742 O O . ALA A 1 90 ? -8.022 -6.925 -4.869 1.00 64.06 90 ALA A O 1
ATOM 743 N N . TRP A 1 91 ? -5.802 -6.715 -5.179 1.00 59.59 91 TRP A N 1
ATOM 744 C CA . TRP A 1 91 ? -5.812 -7.371 -6.483 1.00 59.59 91 TRP A CA 1
ATOM 745 C C . TRP A 1 91 ? -6.090 -8.866 -6.289 1.00 59.59 91 TRP A C 1
ATOM 747 O O . TRP A 1 91 ? -5.237 -9.608 -5.802 1.00 59.59 91 TRP A O 1
ATOM 757 N N . LYS A 1 92 ? -7.300 -9.309 -6.640 1.00 54.81 92 LYS A N 1
ATOM 758 C CA . LYS A 1 92 ? -7.629 -10.734 -6.729 1.00 54.81 92 LYS A CA 1
ATOM 759 C C . LYS A 1 92 ? -7.160 -11.238 -8.093 1.00 54.81 92 LYS A C 1
ATOM 761 O O . LYS A 1 92 ? -7.540 -10.670 -9.114 1.00 54.81 92 LYS A O 1
ATOM 766 N N . LYS A 1 93 ? -6.277 -12.235 -8.072 1.00 46.38 93 LYS A N 1
ATOM 767 C CA . LYS A 1 93 ? -5.739 -12.894 -9.265 1.00 46.38 93 LYS A CA 1
ATOM 768 C C . LYS A 1 93 ? -6.808 -13.727 -9.963 1.00 46.38 93 LYS A C 1
ATOM 770 O O . LYS A 1 93 ? -7.632 -14.320 -9.233 1.00 46.38 93 LYS A O 1
#

pLDDT: mean 83.01, std 12.31, range [46.38, 96.44]

Sequence (93 aa):
MTYKFKPTKPPKFNPGDKVILQHADKDDPEAKEFGIMTGREYGVIVATWWNDFIGTYDCWIAFYGRRGFPKDPSKTKPYVLKYFEDSLTAWKK

Radius of gyration: 15.25 Å; chains: 1; bounding box: 35×29×44 Å

Foldseek 3Di:
DQQFADAPDDFPDDFFDKAKDDWDDPPPPVCVVVDGDDAIWIWTFHDWAQDRNVNFIKTKIFTQGHPYDDPDVVPTDTDIDIDTSVVGDRDDD

Secondary structure (DSSP, 8-state):
-------SS--S--TT-EEEEEPPPTT-TTHHHH----SEEEEEEEEEEEETTTTEEEEEEEE--TT-S-S-GGGS--EEEEEEGGG------